Protein AF-A0A0H4TA11-F1 (afdb_monomer)

Structure (mmCIF, N/CA/C/O backbone):
data_AF-A0A0H4TA11-F1
#
_entry.id   AF-A0A0H4TA11-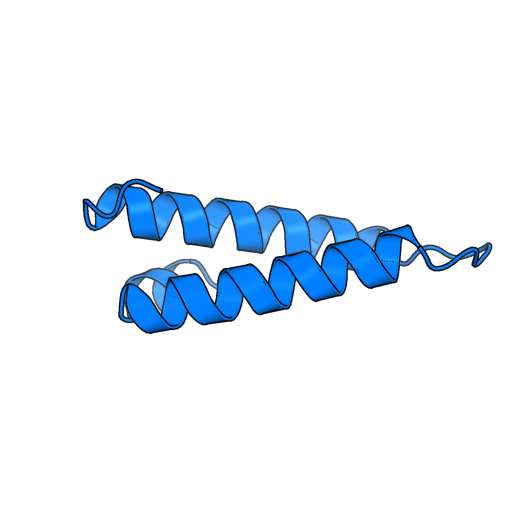F1
#
loop_
_atom_site.group_PDB
_atom_site.id
_atom_site.type_symbol
_atom_site.label_atom_id
_atom_site.label_alt_id
_atom_site.label_comp_id
_atom_site.label_asym_id
_atom_site.label_entity_id
_atom_site.label_seq_id
_atom_site.pdbx_PDB_ins_code
_atom_site.Cartn_x
_at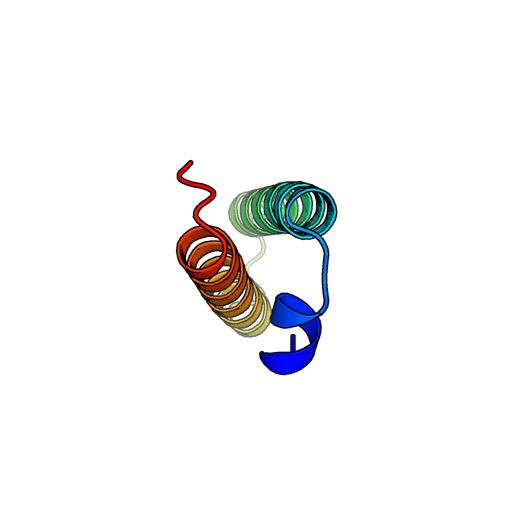om_site.Cartn_y
_atom_site.Cartn_z
_atom_site.occupancy
_atom_site.B_iso_or_equiv
_atom_site.auth_seq_id
_atom_site.auth_comp_id
_atom_site.auth_asym_id
_atom_site.auth_atom_id
_atom_site.pdbx_PDB_model_num
ATOM 1 N N . MET A 1 1 ? 8.329 1.622 5.134 1.00 67.31 1 MET A N 1
ATOM 2 C CA . MET A 1 1 ? 7.776 2.366 6.295 1.00 67.31 1 MET A CA 1
ATOM 3 C C . MET A 1 1 ? 7.893 1.544 7.580 1.00 67.31 1 MET A C 1
ATOM 5 O O . MET A 1 1 ? 7.861 0.318 7.521 1.00 67.31 1 MET A O 1
ATOM 9 N N . LYS A 1 2 ? 8.051 2.179 8.753 1.00 74.56 2 LYS A N 1
ATOM 10 C CA . LYS A 1 2 ? 8.078 1.470 10.051 1.00 74.56 2 LYS A CA 1
ATOM 11 C C . LYS A 1 2 ? 6.652 1.082 10.488 1.00 74.56 2 LYS A C 1
ATOM 13 O O . LYS A 1 2 ? 5.752 1.901 10.336 1.00 74.56 2 LYS A O 1
ATOM 18 N N . PRO A 1 3 ? 6.434 -0.121 11.051 1.00 71.50 3 PRO A N 1
ATOM 19 C CA . PRO A 1 3 ? 5.101 -0.590 11.438 1.00 71.50 3 PRO A CA 1
ATOM 20 C C . PRO A 1 3 ? 4.437 0.264 12.531 1.00 71.50 3 PRO A C 1
ATOM 22 O O . PRO A 1 3 ? 3.222 0.435 12.489 1.00 71.50 3 PRO A O 1
ATOM 25 N N . SER A 1 4 ? 5.205 0.848 13.458 1.00 75.06 4 SER A N 1
ATOM 26 C CA . SER A 1 4 ? 4.665 1.758 14.483 1.00 75.06 4 SER A CA 1
ATOM 27 C C . SER A 1 4 ? 4.055 3.020 13.870 1.00 75.06 4 SER A C 1
ATOM 29 O O . SER A 1 4 ? 2.907 3.337 14.158 1.00 75.06 4 SER A O 1
ATOM 31 N N . ALA A 1 5 ? 4.749 3.628 12.902 1.00 75.38 5 ALA A N 1
ATOM 32 C CA . ALA A 1 5 ? 4.288 4.846 12.236 1.00 75.38 5 ALA A CA 1
ATOM 33 C C . ALA A 1 5 ? 2.955 4.658 11.488 1.00 75.38 5 ALA A C 1
ATOM 35 O O . ALA A 1 5 ? 2.174 5.592 11.363 1.00 75.38 5 ALA A O 1
ATOM 36 N N . VAL A 1 6 ? 2.677 3.446 10.992 1.00 75.38 6 VAL A N 1
ATOM 37 C CA . VAL A 1 6 ? 1.399 3.129 10.332 1.00 75.38 6 VAL A CA 1
ATOM 38 C C . VAL A 1 6 ? 0.264 3.019 11.356 1.00 75.38 6 VAL A C 1
ATOM 40 O O . VAL A 1 6 ? -0.870 3.385 11.066 1.00 75.38 6 VAL A O 1
ATOM 43 N N . ARG A 1 7 ? 0.548 2.527 12.567 1.00 72.44 7 ARG A N 1
ATOM 44 C CA . ARG A 1 7 ? -0.457 2.383 13.633 1.00 72.44 7 ARG A CA 1
ATOM 45 C C . ARG A 1 7 ? -0.856 3.724 14.245 1.00 72.44 7 ARG A C 1
ATOM 47 O O . ARG A 1 7 ? -2.019 3.884 14.612 1.00 72.44 7 ARG A O 1
ATOM 54 N N . GLU A 1 8 ? 0.083 4.662 14.314 1.00 81.44 8 GLU A N 1
ATOM 55 C CA . GLU A 1 8 ? -0.123 6.021 14.831 1.00 81.44 8 GLU A CA 1
ATOM 56 C C . GLU A 1 8 ? -0.956 6.901 13.883 1.00 81.44 8 GLU A C 1
ATOM 58 O O . GLU A 1 8 ? -1.582 7.860 14.322 1.00 81.44 8 GLU A O 1
ATOM 63 N N . MET A 1 9 ? -1.033 6.552 12.595 1.00 81.44 9 MET A N 1
ATOM 64 C CA . MET A 1 9 ? -1.857 7.277 11.625 1.00 81.44 9 MET A CA 1
ATOM 65 C C . MET A 1 9 ? -3.356 7.045 11.828 1.00 81.44 9 MET A C 1
ATOM 67 O O . MET A 1 9 ? -3.810 5.976 12.255 1.00 81.44 9 MET A O 1
ATOM 71 N N . THR A 1 10 ? -4.154 8.051 11.473 1.00 86.06 10 THR A N 1
ATOM 72 C CA . THR A 1 10 ? -5.611 7.908 11.407 1.00 86.06 10 THR A CA 1
ATOM 73 C C . THR A 1 10 ? -5.990 6.994 10.236 1.00 86.06 10 THR A C 1
ATOM 75 O O . THR A 1 10 ? -5.254 6.905 9.253 1.00 86.06 10 THR A O 1
ATOM 78 N N . PRO A 1 11 ? -7.133 6.294 10.299 1.00 82.69 11 PRO A N 1
ATOM 79 C CA . PRO A 1 11 ? -7.569 5.440 9.194 1.00 82.69 11 PRO A CA 1
ATOM 80 C C . PRO A 1 11 ? -7.707 6.201 7.863 1.00 82.69 11 PRO A C 1
ATOM 82 O O . 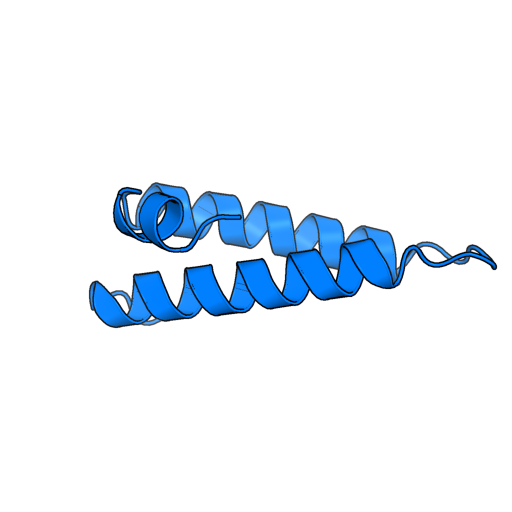PRO A 1 11 ? -7.332 5.666 6.826 1.00 82.69 11 PRO A O 1
ATOM 85 N N . ALA A 1 12 ? -8.152 7.463 7.890 1.00 85.06 12 ALA A N 1
ATOM 86 C CA . ALA A 1 12 ? -8.235 8.311 6.699 1.00 85.06 12 ALA A CA 1
ATOM 87 C C . ALA A 1 12 ? -6.855 8.597 6.075 1.00 85.06 12 ALA A C 1
ATOM 89 O O . ALA A 1 12 ? -6.687 8.494 4.861 1.00 85.06 12 ALA A O 1
ATOM 90 N N . GLU A 1 13 ? -5.851 8.887 6.906 1.00 85.75 13 GLU A N 1
ATOM 91 C CA . GLU A 1 13 ? -4.471 9.091 6.454 1.00 85.75 13 GLU A CA 1
ATOM 92 C C . GLU A 1 13 ? -3.880 7.805 5.864 1.00 85.75 13 GLU A C 1
ATOM 94 O O . GLU A 1 13 ? -3.201 7.847 4.839 1.00 85.75 13 GLU A O 1
ATOM 99 N N . ILE A 1 14 ? -4.173 6.646 6.469 1.00 85.06 14 ILE A N 1
ATOM 100 C CA . ILE A 1 14 ? -3.712 5.349 5.956 1.00 85.06 14 ILE A CA 1
ATOM 101 C C . ILE A 1 14 ? -4.337 5.057 4.587 1.00 85.06 14 ILE A C 1
ATOM 103 O O . ILE A 1 14 ? -3.622 4.625 3.688 1.00 85.06 14 ILE A O 1
ATOM 107 N N . LEU A 1 15 ? -5.636 5.319 4.405 1.00 86.44 15 LEU A N 1
ATOM 108 C CA . LEU A 1 15 ? -6.323 5.137 3.121 1.00 86.44 15 LEU A CA 1
ATOM 109 C C . LEU A 1 15 ? -5.740 6.036 2.027 1.00 86.44 15 LEU A C 1
ATOM 111 O O . LEU A 1 15 ? -5.433 5.555 0.939 1.00 86.44 15 LEU A O 1
ATOM 115 N N . LYS A 1 16 ? -5.521 7.321 2.329 1.00 89.75 16 LYS A N 1
ATOM 116 C CA . LYS A 1 16 ? -4.911 8.267 1.385 1.00 89.75 16 LYS A CA 1
ATOM 117 C C . LYS A 1 16 ? -3.526 7.794 0.939 1.00 89.75 16 LYS A C 1
ATOM 119 O O . LYS A 1 16 ? -3.231 7.742 -0.250 1.00 89.75 16 LYS A O 1
ATOM 124 N N . LYS A 1 17 ? -2.704 7.366 1.894 1.00 87.38 17 LYS A N 1
ATOM 125 C CA . LYS A 1 17 ? -1.341 6.893 1.633 1.00 87.38 17 LYS A CA 1
ATOM 126 C C . LYS A 1 17 ? -1.305 5.558 0.891 1.00 87.38 17 LYS A C 1
ATOM 128 O O . LYS A 1 17 ? -0.366 5.283 0.141 1.00 87.38 17 LYS A O 1
ATOM 133 N N . LEU A 1 18 ? -2.324 4.727 1.096 1.00 88.81 18 LEU A N 1
ATOM 134 C CA . LEU A 1 18 ? -2.510 3.474 0.378 1.00 88.81 18 LEU A CA 1
ATOM 135 C C . LEU A 1 18 ? -2.823 3.731 -1.100 1.00 88.81 18 LEU A C 1
ATOM 137 O O . LEU A 1 18 ? -2.154 3.137 -1.943 1.00 88.81 18 LEU A O 1
ATOM 141 N N . ASP A 1 19 ? -3.721 4.671 -1.408 1.00 90.31 19 ASP A N 1
ATOM 142 C CA . ASP A 1 19 ? -4.010 5.100 -2.787 1.00 90.31 19 ASP A CA 1
ATOM 143 C C . ASP A 1 19 ? -2.753 5.660 -3.481 1.00 90.31 19 ASP A C 1
ATOM 145 O O . ASP 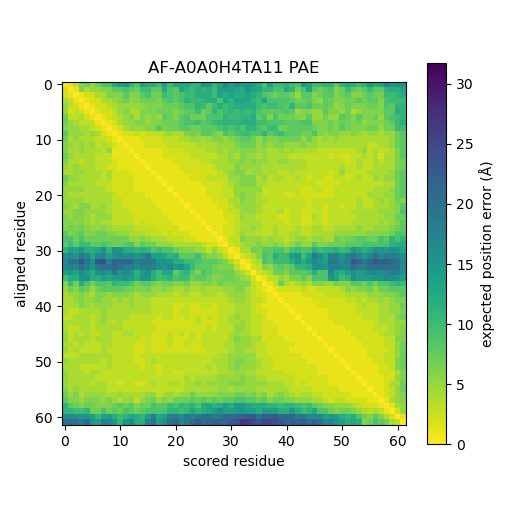A 1 19 ? -2.409 5.244 -4.588 1.00 90.31 19 ASP A O 1
ATOM 149 N N . GLU A 1 20 ? -1.980 6.511 -2.798 1.00 91.50 20 GLU A N 1
ATOM 150 C CA . GLU A 1 20 ? -0.702 7.021 -3.322 1.00 91.50 20 GLU A CA 1
ATOM 151 C C . GLU A 1 20 ? 0.299 5.891 -3.619 1.00 91.50 20 GLU A C 1
ATOM 153 O O . GLU A 1 20 ? 0.950 5.872 -4.667 1.00 91.50 20 GLU A O 1
ATOM 158 N N . THR A 1 21 ? 0.397 4.911 -2.716 1.00 89.06 21 THR A N 1
ATOM 159 C CA . THR A 1 21 ? 1.288 3.749 -2.865 1.00 89.06 21 THR A CA 1
ATOM 160 C 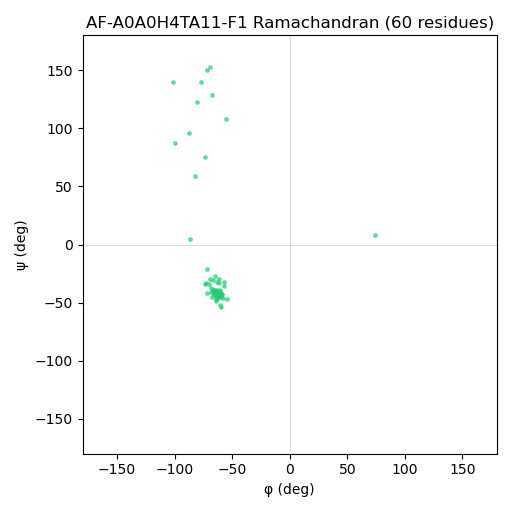C . THR A 1 21 ? 0.859 2.855 -4.028 1.00 89.06 21 THR A C 1
ATOM 162 O O . THR A 1 21 ? 1.704 2.334 -4.759 1.00 89.06 21 THR A O 1
ATOM 165 N N . GLU A 1 22 ? -0.445 2.666 -4.223 1.00 88.81 22 GLU A N 1
ATOM 166 C CA . GLU A 1 22 ? -0.992 1.894 -5.339 1.00 88.81 22 GLU A CA 1
ATOM 167 C C . GLU A 1 22 ? -0.762 2.588 -6.681 1.00 88.81 22 GLU A C 1
ATOM 169 O O . GLU A 1 22 ? -0.327 1.932 -7.632 1.00 88.81 22 GLU A O 1
ATOM 174 N N . ARG A 1 23 ? -0.934 3.913 -6.748 1.00 90.44 23 ARG A N 1
ATOM 175 C CA . ARG A 1 23 ? -0.579 4.705 -7.934 1.00 90.44 23 ARG A CA 1
ATOM 176 C C . ARG A 1 23 ? 0.907 4.606 -8.251 1.00 90.44 23 ARG A C 1
ATOM 178 O O . ARG A 1 23 ? 1.266 4.391 -9.407 1.00 90.44 23 ARG A O 1
ATOM 185 N N . GLU A 1 24 ? 1.783 4.703 -7.251 1.00 88.12 24 GLU A N 1
ATOM 186 C CA . GLU A 1 24 ? 3.226 4.575 -7.477 1.00 88.12 24 GLU A CA 1
ATOM 187 C C . GLU A 1 24 ? 3.596 3.168 -7.976 1.00 88.12 24 GLU A C 1
ATOM 189 O O . GLU A 1 24 ? 4.375 3.031 -8.922 1.00 88.12 24 GLU A O 1
ATOM 194 N N . LEU A 1 25 ? 2.999 2.118 -7.402 1.00 87.69 25 LEU A N 1
ATOM 195 C CA . LEU A 1 25 ? 3.172 0.740 -7.868 1.00 87.69 25 LEU A CA 1
ATOM 196 C C . LEU A 1 25 ? 2.705 0.553 -9.313 1.00 87.69 25 LEU A C 1
ATOM 198 O O . LEU A 1 25 ? 3.384 -0.122 -10.089 1.00 87.69 25 LEU A O 1
ATOM 202 N N . PHE A 1 26 ? 1.576 1.153 -9.681 1.00 87.31 26 PHE A N 1
ATOM 203 C CA . PHE A 1 26 ? 1.045 1.108 -11.038 1.00 87.31 26 PHE A CA 1
ATOM 204 C C . PHE A 1 26 ? 1.983 1.798 -12.033 1.00 87.31 26 PHE A C 1
ATOM 206 O O . PHE A 1 26 ? 2.374 1.196 -13.033 1.00 87.31 26 PHE A O 1
ATOM 213 N N . LEU A 1 27 ? 2.441 3.013 -11.718 1.00 86.62 27 LEU A N 1
ATOM 214 C CA . LEU A 1 27 ? 3.400 3.757 -12.540 1.00 86.62 27 LEU A CA 1
ATOM 215 C C . LEU A 1 27 ? 4.732 3.007 -12.693 1.00 86.62 27 LEU A C 1
ATOM 217 O O . LEU A 1 27 ? 5.298 2.953 -13.787 1.00 86.62 27 LEU A O 1
ATOM 221 N N . LEU A 1 28 ? 5.228 2.389 -11.617 1.00 83.69 28 LEU A N 1
ATOM 222 C CA . LEU A 1 28 ? 6.423 1.539 -11.650 1.00 83.69 28 LEU A CA 1
ATOM 223 C C . LEU A 1 28 ? 6.212 0.258 -12.469 1.00 83.69 28 LEU A C 1
ATOM 225 O O . LEU A 1 28 ? 7.165 -0.245 -13.062 1.00 83.69 28 LEU A O 1
ATOM 229 N N . GLY A 1 29 ? 4.987 -0.268 -12.507 1.00 77.12 29 GLY A N 1
ATOM 230 C CA . GLY A 1 29 ? 4.610 -1.419 -13.323 1.00 77.12 29 GLY A CA 1
ATOM 231 C C . GLY A 1 29 ? 4.551 -1.097 -14.817 1.00 77.12 29 GLY A C 1
ATOM 232 O O . GLY A 1 29 ? 5.043 -1.897 -15.618 1.00 77.12 29 GLY A O 1
ATOM 233 N N . ILE A 1 30 ? 4.003 0.074 -15.165 1.00 82.56 30 ILE A N 1
ATOM 234 C CA . ILE A 1 30 ? 3.875 0.573 -16.543 1.00 82.56 30 ILE A CA 1
ATOM 235 C C . ILE A 1 30 ? 5.223 0.952 -17.140 1.00 82.56 30 ILE A C 1
ATOM 237 O O . ILE A 1 30 ? 5.413 0.766 -18.339 1.00 82.56 30 ILE A O 1
ATOM 241 N N . LYS A 1 31 ? 6.166 1.473 -16.344 1.00 73.62 31 LYS A N 1
ATOM 242 C CA . LYS A 1 31 ? 7.500 1.815 -16.853 1.00 73.62 31 LYS A CA 1
ATOM 243 C C . LYS A 1 31 ? 8.145 0.595 -17.521 1.00 73.62 31 LYS A C 1
ATOM 245 O O . LYS A 1 31 ? 8.584 -0.352 -16.864 1.00 73.62 31 LYS A O 1
ATOM 250 N N . VAL A 1 32 ? 8.233 0.656 -18.849 1.00 63.22 32 VAL A N 1
ATOM 251 C CA . VAL A 1 32 ? 8.935 -0.304 -19.705 1.00 63.22 32 VAL A CA 1
ATOM 252 C C . VAL A 1 32 ? 10.425 0.061 -19.708 1.00 63.22 32 VAL A C 1
ATOM 254 O O . VAL A 1 32 ? 10.992 0.426 -20.728 1.00 63.22 32 VAL A O 1
ATOM 257 N N . SER A 1 33 ? 11.064 0.066 -18.535 1.00 65.56 33 SER A N 1
ATOM 258 C CA . SER A 1 33 ? 12.518 0.239 -18.427 1.00 65.56 33 SER A CA 1
ATOM 259 C C . SER A 1 33 ? 13.188 -1.112 -18.185 1.00 65.56 33 SER A C 1
ATOM 261 O O . SER A 1 33 ? 12.689 -1.919 -17.400 1.00 65.56 33 SER A O 1
ATOM 263 N N . GLN A 1 34 ? 14.341 -1.354 -18.825 1.00 64.44 34 GLN A N 1
ATOM 264 C CA . GLN A 1 34 ? 15.138 -2.576 -18.612 1.00 64.44 34 GLN A CA 1
ATOM 265 C C . GLN A 1 34 ? 15.532 -2.766 -17.138 1.00 64.44 34 GLN A C 1
ATOM 267 O O . GLN A 1 34 ? 15.583 -3.890 -16.649 1.00 64.44 34 GLN A O 1
ATOM 272 N N . GLN A 1 35 ? 15.737 -1.673 -16.397 1.00 68.94 35 GLN A N 1
ATOM 273 C CA . GLN A 1 35 ? 15.901 -1.698 -14.946 1.00 68.94 35 GLN A CA 1
ATOM 274 C C . GLN A 1 35 ? 14.591 -1.304 -14.267 1.00 68.94 35 GLN A C 1
ATOM 276 O O . GLN A 1 35 ? 14.354 -0.136 -13.947 1.00 68.94 35 GLN A O 1
ATOM 281 N N . LYS A 1 36 ? 13.713 -2.282 -14.034 1.00 72.06 36 LYS A N 1
ATOM 282 C CA . LYS A 1 36 ? 12.644 -2.110 -13.047 1.00 72.06 36 LYS A CA 1
ATOM 283 C C . LYS A 1 36 ? 13.296 -2.043 -11.671 1.00 72.06 36 LYS A C 1
ATOM 285 O O . LYS A 1 36 ? 14.075 -2.924 -11.316 1.00 72.06 36 LYS A O 1
ATOM 290 N N . ASN A 1 37 ? 12.977 -1.018 -10.882 1.00 81.25 37 ASN A N 1
ATOM 291 C CA . ASN A 1 37 ? 13.456 -0.921 -9.503 1.00 81.25 37 ASN A CA 1
ATOM 292 C C . ASN A 1 37 ? 12.691 -1.926 -8.620 1.00 81.25 37 ASN A C 1
ATOM 294 O O . ASN A 1 37 ? 11.766 -1.578 -7.884 1.00 81.25 37 ASN A O 1
ATOM 298 N N . THR A 1 38 ? 13.041 -3.206 -8.755 1.00 82.75 38 THR A N 1
ATOM 299 C CA . THR A 1 38 ? 12.381 -4.345 -8.102 1.00 82.75 38 THR A CA 1
ATOM 300 C C . THR A 1 38 ? 12.466 -4.263 -6.583 1.00 82.75 38 THR A C 1
ATOM 302 O O . THR A 1 38 ? 11.515 -4.644 -5.901 1.00 82.75 38 THR A O 1
ATOM 305 N N . ALA A 1 39 ? 13.556 -3.701 -6.050 1.00 86.94 39 ALA A N 1
ATOM 306 C CA . ALA A 1 39 ? 13.706 -3.408 -4.630 1.00 86.94 39 ALA A CA 1
ATOM 307 C C . ALA A 1 39 ? 12.628 -2.425 -4.155 1.00 86.94 39 ALA A C 1
ATOM 309 O O . ALA A 1 39 ? 11.878 -2.751 -3.234 1.00 86.94 39 ALA A O 1
ATOM 310 N N . LYS A 1 40 ? 12.467 -1.284 -4.842 1.00 85.25 40 LYS A N 1
ATOM 311 C CA . LYS A 1 40 ? 11.426 -0.295 -4.519 1.00 85.25 40 LYS A CA 1
ATOM 312 C C . LYS A 1 40 ? 10.019 -0.887 -4.647 1.00 85.25 40 LYS A C 1
ATOM 314 O O . LYS A 1 40 ? 9.191 -0.694 -3.766 1.00 85.25 40 LYS A O 1
ATOM 319 N N . ILE A 1 41 ? 9.755 -1.688 -5.680 1.00 87.44 41 ILE A N 1
ATOM 320 C CA . ILE A 1 41 ? 8.461 -2.377 -5.845 1.00 87.44 41 ILE A CA 1
ATOM 321 C C . ILE A 1 41 ? 8.179 -3.321 -4.665 1.00 87.44 41 ILE A C 1
ATOM 323 O O . ILE A 1 41 ? 7.061 -3.365 -4.146 1.00 87.44 41 ILE A O 1
ATOM 327 N N . ARG A 1 42 ? 9.184 -4.081 -4.213 1.00 89.50 42 ARG A N 1
ATOM 328 C CA . ARG A 1 42 ? 9.052 -4.993 -3.068 1.00 89.50 42 ARG A CA 1
ATOM 329 C C . ARG A 1 42 ? 8.820 -4.234 -1.762 1.00 89.50 42 ARG A C 1
ATOM 331 O O . ARG A 1 42 ? 8.025 -4.685 -0.940 1.00 89.50 42 ARG A O 1
ATOM 338 N N . GLU A 1 43 ? 9.487 -3.102 -1.571 1.00 89.75 43 GLU A N 1
ATOM 339 C CA . GLU A 1 43 ? 9.276 -2.197 -0.433 1.00 89.75 43 GLU A CA 1
ATOM 340 C C . GLU A 1 43 ? 7.832 -1.688 -0.397 1.00 89.75 43 GLU A C 1
ATOM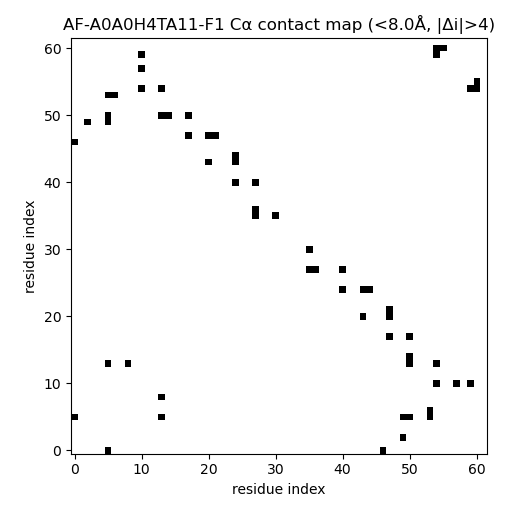 342 O O . GLU A 1 43 ? 7.126 -1.924 0.583 1.00 89.75 43 GLU A O 1
ATOM 347 N N . LEU A 1 44 ? 7.354 -1.115 -1.504 1.00 88.75 44 LEU A N 1
ATOM 348 C CA . LEU A 1 44 ? 5.999 -0.571 -1.626 1.00 88.75 44 LEU A CA 1
ATOM 349 C C . LEU A 1 44 ? 4.919 -1.636 -1.413 1.00 88.75 44 LEU A C 1
ATOM 351 O O . LEU A 1 44 ? 3.925 -1.392 -0.735 1.00 88.75 44 LEU A O 1
ATOM 355 N N . ARG A 1 45 ? 5.127 -2.859 -1.919 1.00 89.56 45 ARG A N 1
ATOM 356 C CA . ARG A 1 45 ? 4.222 -3.991 -1.658 1.00 89.56 45 ARG 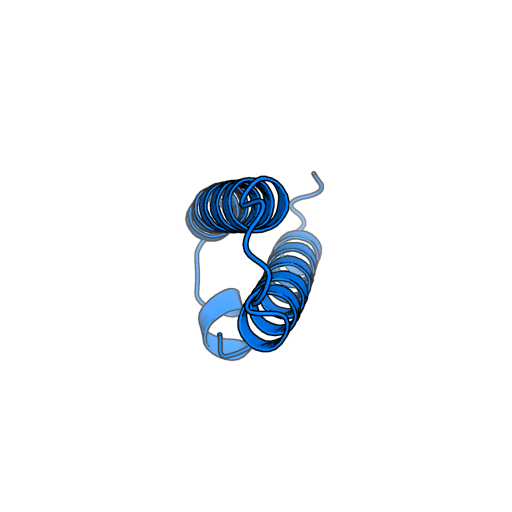A CA 1
ATOM 357 C C . ARG A 1 45 ? 4.148 -4.353 -0.175 1.00 89.56 45 ARG A C 1
ATOM 359 O O . ARG A 1 45 ? 3.060 -4.643 0.323 1.00 89.56 45 ARG A O 1
ATOM 366 N N . ARG A 1 46 ? 5.282 -4.338 0.536 1.00 90.88 46 ARG A N 1
ATOM 367 C CA . ARG A 1 46 ? 5.318 -4.585 1.988 1.00 90.88 46 ARG A CA 1
ATOM 368 C C . ARG A 1 46 ? 4.618 -3.469 2.754 1.00 90.88 46 ARG A C 1
ATOM 370 O O . ARG A 1 46 ? 3.870 -3.761 3.684 1.00 90.88 46 ARG A O 1
ATOM 377 N N . ASP A 1 47 ? 4.823 -2.221 2.352 1.00 87.94 47 ASP A N 1
ATOM 378 C CA . ASP A 1 47 ? 4.160 -1.074 2.969 1.00 87.94 47 ASP A CA 1
ATOM 379 C C . ASP A 1 47 ? 2.646 -1.088 2.745 1.00 87.94 47 ASP A C 1
ATOM 381 O O . ASP A 1 47 ? 1.898 -0.942 3.711 1.00 87.94 47 ASP A O 1
ATOM 385 N N . ARG A 1 48 ? 2.182 -1.414 1.532 1.00 90.19 48 ARG A N 1
ATOM 386 C CA . ARG A 1 48 ? 0.758 -1.651 1.242 1.00 90.19 48 ARG A CA 1
ATOM 387 C C . ARG A 1 48 ? 0.160 -2.716 2.161 1.00 90.19 48 ARG A C 1
ATOM 389 O O . ARG A 1 48 ? -0.899 -2.500 2.741 1.00 90.19 48 ARG A O 1
ATOM 396 N N . ALA A 1 49 ? 0.837 -3.852 2.333 1.00 90.00 49 ALA A N 1
ATOM 397 C CA . ALA A 1 49 ? 0.357 -4.925 3.206 1.00 90.00 49 ALA A CA 1
ATOM 398 C C . ALA A 1 49 ? 0.259 -4.483 4.678 1.00 90.00 49 ALA A C 1
ATOM 400 O O . ALA A 1 49 ? -0.723 -4.791 5.352 1.00 90.00 49 ALA A O 1
ATOM 401 N N . ARG A 1 50 ? 1.241 -3.716 5.171 1.00 88.19 50 ARG A N 1
ATOM 402 C CA . ARG A 1 50 ? 1.226 -3.159 6.535 1.00 88.19 50 ARG A CA 1
ATOM 403 C C . ARG A 1 50 ? 0.095 -2.154 6.737 1.00 88.19 50 ARG A C 1
ATOM 405 O O . ARG A 1 50 ? -0.551 -2.187 7.780 1.00 88.19 50 ARG A O 1
ATOM 412 N N . MET A 1 51 ? -0.161 -1.296 5.751 1.00 86.75 51 MET A N 1
ATOM 413 C CA . MET A 1 51 ? -1.269 -0.336 5.780 1.00 86.75 51 MET A CA 1
ATOM 414 C C . MET A 1 51 ? -2.628 -1.040 5.825 1.00 86.75 51 MET A C 1
ATOM 416 O O . MET A 1 51 ? -3.430 -0.738 6.706 1.00 86.75 51 MET A O 1
ATOM 420 N N . LYS A 1 52 ? -2.847 -2.060 4.983 1.00 87.12 52 LYS A N 1
ATOM 421 C CA . LYS A 1 52 ? -4.067 -2.889 5.029 1.00 87.12 52 LYS A CA 1
ATOM 422 C C . LYS A 1 52 ? -4.245 -3.591 6.373 1.00 87.12 52 LYS A C 1
ATOM 424 O O . LYS A 1 52 ? -5.337 -3.592 6.930 1.00 87.12 52 LYS A O 1
ATOM 429 N N . GLN A 1 53 ? -3.170 -4.146 6.935 1.00 89.75 53 GLN A N 1
ATOM 430 C CA . GLN A 1 53 ? -3.225 -4.785 8.251 1.00 89.75 53 GLN A CA 1
ATOM 431 C C . GLN A 1 53 ? -3.582 -3.786 9.362 1.00 89.75 53 GLN A C 1
ATOM 433 O O . GLN A 1 53 ? -4.340 -4.124 10.267 1.00 89.75 53 GLN A O 1
ATOM 438 N N . ALA A 1 54 ? -3.059 -2.559 9.303 1.00 86.62 54 ALA A N 1
ATOM 439 C CA . ALA A 1 54 ? -3.387 -1.515 10.268 1.00 86.62 54 ALA A CA 1
ATOM 440 C C . ALA A 1 54 ? -4.841 -1.033 10.145 1.00 86.62 54 ALA A C 1
ATOM 442 O O . ALA A 1 54 ? -5.475 -0.796 11.170 1.00 86.62 54 ALA A O 1
ATOM 443 N N . LEU A 1 55 ? -5.383 -0.933 8.926 1.00 86.06 55 LEU A N 1
ATOM 444 C CA . LEU A 1 55 ? -6.804 -0.640 8.697 1.00 86.06 55 LEU A CA 1
ATOM 445 C C . LEU A 1 55 ? -7.702 -1.751 9.244 1.00 86.06 55 LEU A C 1
ATOM 447 O O . LEU A 1 55 ? -8.621 -1.468 10.012 1.00 86.06 55 LEU A O 1
ATOM 451 N N . ALA A 1 56 ? -7.363 -3.011 8.955 1.00 86.50 56 ALA A N 1
ATOM 452 C CA . ALA A 1 56 ? -8.074 -4.169 9.485 1.00 86.50 56 ALA A CA 1
ATOM 453 C C . ALA A 1 56 ? -8.056 -4.200 11.023 1.00 86.50 56 ALA A C 1
ATOM 455 O O . ALA A 1 56 ? -9.087 -4.439 11.648 1.00 86.50 56 ALA A O 1
ATOM 456 N N . ALA A 1 57 ? -6.913 -3.891 11.645 1.00 85.31 57 ALA A N 1
ATOM 457 C CA . ALA A 1 57 ? -6.794 -3.784 13.100 1.00 85.31 57 ALA A CA 1
ATOM 458 C C . ALA A 1 57 ? -7.628 -2.633 13.694 1.00 85.31 57 ALA A C 1
ATOM 460 O O . ALA A 1 57 ? -8.043 -2.713 14.846 1.00 85.31 57 ALA A O 1
ATOM 461 N N . LYS A 1 58 ? -7.888 -1.574 12.917 1.00 83.06 58 LYS A N 1
ATOM 462 C CA . LYS A 1 58 ? -8.748 -0.438 13.293 1.00 83.06 58 LYS A CA 1
ATOM 463 C C . LYS A 1 58 ? -10.233 -0.681 12.983 1.00 83.06 58 LYS A C 1
ATOM 465 O O . LYS A 1 58 ? -11.034 0.229 13.162 1.00 83.06 58 LYS A O 1
ATOM 470 N N . GLY A 1 59 ? -10.608 -1.874 12.514 1.00 82.12 59 GLY A N 1
ATOM 471 C CA . GLY A 1 59 ? -11.994 -2.214 12.173 1.00 82.12 59 GLY A CA 1
ATOM 472 C C . GLY A 1 59 ? -12.498 -1.572 10.878 1.00 82.12 59 GLY A C 1
ATOM 473 O O . GLY A 1 59 ? -13.676 -1.696 10.555 1.00 82.12 59 GLY A O 1
ATOM 474 N N . VAL A 1 60 ? -11.618 -0.918 10.117 1.00 76.12 60 VAL A N 1
ATOM 475 C CA . VAL A 1 60 ? -11.938 -0.373 8.798 1.00 76.12 60 VAL A CA 1
ATOM 476 C C . VAL A 1 60 ? -11.697 -1.489 7.790 1.00 76.12 60 VAL A C 1
ATOM 478 O O . VAL A 1 60 ? -10.560 -1.764 7.404 1.00 76.12 60 VAL A O 1
ATOM 481 N N . ARG A 1 61 ? -12.770 -2.200 7.438 1.00 57.53 61 ARG A N 1
ATOM 482 C CA . ARG A 1 61 ? -12.771 -3.135 6.311 1.00 57.53 61 ARG A CA 1
ATOM 483 C C . ARG A 1 61 ? -12.961 -2.329 5.027 1.00 57.53 61 ARG A C 1
ATOM 485 O O . ARG A 1 61 ? -13.921 -1.570 4.939 1.00 57.53 61 ARG A O 1
ATOM 492 N N . GLU A 1 62 ? -12.008 -2.472 4.103 1.00 54.09 62 GLU A N 1
ATOM 493 C CA . GLU A 1 62 ? -12.217 -2.165 2.678 1.00 54.09 62 GLU A CA 1
ATOM 494 C C . GLU A 1 62 ? -13.419 -2.951 2.136 1.00 54.09 62 GLU A C 1
ATOM 496 O O . GLU A 1 62 ? -13.583 -4.125 2.557 1.00 54.09 62 GLU A O 1
#

InterPro domains:
  IPR001854 Large ribosomal subunit protein uL29 [MF_00374] (1-58)
  IPR001854 Large ribosomal subunit protein uL29 [PF00831] (6-57)
  IPR001854 Large ribosomal subunit protein uL29 [TIGR00012] (6-56)
  IPR036049 Large ribosomal subunit protein uL29 superfamily [G3DSA:1.10.287.310] (1-61)
  IPR036049 Large ribosomal subunit protein uL29 superfamily [SSF46561] (1-58)

Mean predicted aligned error: 5.58 Å

Sequence (62 aa):
MKPSAVREMTPAEILKKLDETERELFLLGIKVSQQKNTAKIRELRRDRARMKQALAAKGVRE

Radius of 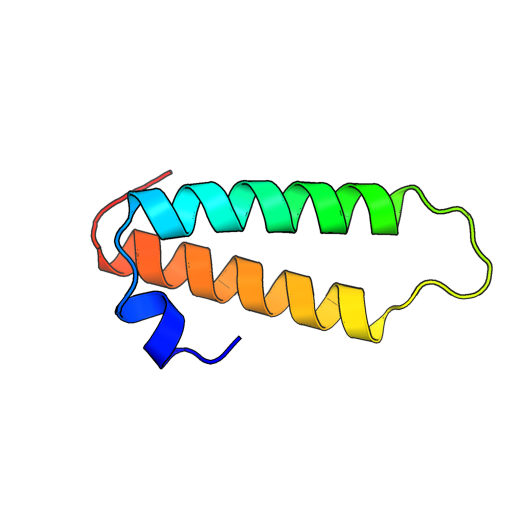gyration: 12.7 Å; Cα contacts (8 Å, |Δi|>4): 30; chains: 1; bounding box: 29×14×34 Å

Nearest PDB structures (foldseek):
  7ohy-assembly1_h  TM=9.185E-01  e=6.664E-01  Saccharomyces cerevisiae S288C
  8cdr-assembly1_T  TM=8.907E-01  e=8.021E-01  Saccharomyces cerevisiae
  8ceh-assembly1_T  TM=8.904E-01  e=9.656E-01  Saccharomyces cerevisiae
  8oi5-assembly1_AI  TM=9.007E-01  e=1.583E+00  Candida albicans
  5ndw-assembly2_O5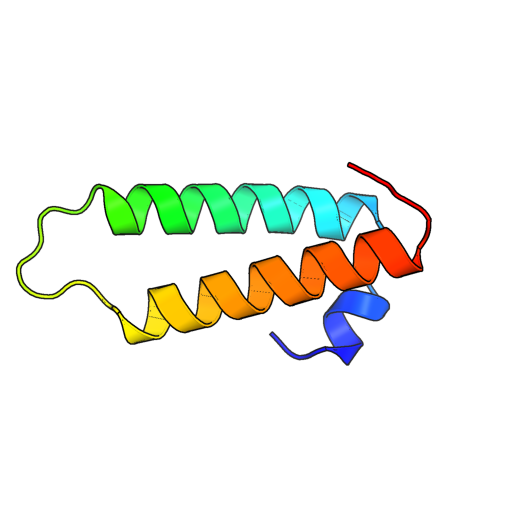  TM=8.861E-01  e=2.027E+00  Saccharomyces cerevisiae S288C

pLDDT: mean 82.13, std 8.72, range [54.09, 91.5]

Secondary structure (DSSP, 8-state):
--HHHHHHS-HHHHHHHHHHHHHHHHHHHH---SS--HHHHHHHHHHHHHHHHHHHHTT---

Solvent-accessible surface area (backbone atoms only — not comparable to full-atom values): 3686 Å² total; per-residue (Å²): 126,61,73,66,66,55,62,74,44,53,68,68,57,46,53,54,52,41,53,53,51,51,51,52,51,49,54,58,65,66,52,90,50,97,76,61,63,59,67,60,51,53,50,52,53,52,39,47,52,52,44,53,51,41,31,51,74,69,70,50,74,131

Foldseek 3Di:
DDLVVLLPDDLVVLVVVLVVLVVVLVVLVPPPDPDRVVVVNVVSVVSNVSSQVSCVVVVNDD

Organism: NCBI:txid1665162